Protein AF-A0A2J8QXA9-F1 (afdb_monomer)

Sequence (120 aa):
MAREDSVKCLRCLLYALNLLFWLMSISVLAVSAWMRDYLNNVLTLTAETRVEEAVILTYFPVVHPVMIAVCCFLIIVGMLGYCGTVKRNLLLLAWYFGSLLVIFCVELACGVWTYEQ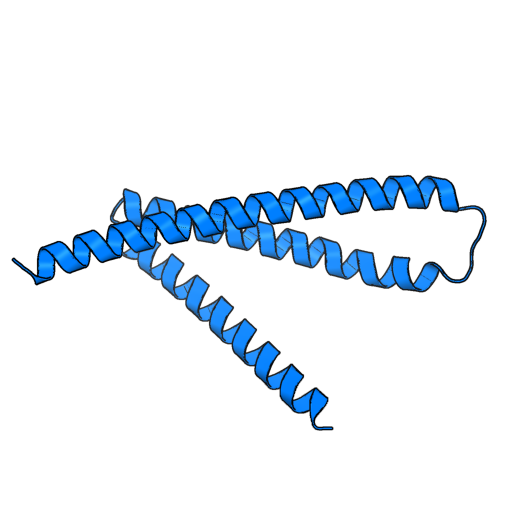ELM

Mean predicted aligned error: 8.92 Å

Solvent-accessible surface area (backbone atoms only — not comparable to full-atom values): 6502 Å² total; per-residue (Å²): 112,74,70,61,55,50,54,51,51,51,49,52,49,53,48,52,50,28,52,49,52,27,52,51,26,50,52,51,40,51,53,54,52,48,54,52,56,51,49,54,57,49,52,72,70,51,75,84,74,84,72,81,59,63,61,60,64,60,54,46,70,60,52,52,58,50,52,49,52,52,27,53,49,48,34,53,47,21,51,37,38,47,50,15,62,74,68,67,35,65,66,42,42,48,53,33,52,51,52,53,51,52,51,51,53,51,52,50,52,51,51,54,54,51,54,56,60,75,75,108

Radius of gyration: 20.23 Å; Cα contacts (8 Å, |Δi|>4): 49; chains: 1; bounding box: 45×41×61 Å

Nearest PDB structures (foldseek):
  7nsu-assembly1_D  TM=6.585E-01  e=3.244E+00  Escherichia coli
  2b5u-assembly2_C  TM=5.489E-01  e=8.133E+00  Escherichia coli
  1ujw-assembly1_B  TM=3.757E-01  e=6.365E+00  Escherichia coli
  5ew5-assembly4_D  TM=3.935E-01  e=7.650E+00  Escherichia coli

Foldseek 3Di:
DVVVVVVVVVLVVLLVVLVVQLVVLVVQLVVLVVVVVVVVVVCVVCVPDDDPCVVVVVVVVVVSVVSNVVSVVSNVLSVLSNCCSVVVPVVSVVVSVVVVVVVVVVVVVVVVVVVVVVVD

Secondary structure (DSSP, 8-state):
-HHHHHHHHHHHHHHHHHHHHHHHHHHHHHHHHHHHHHHHHHHHHHTTS-SSTHHHHHHHHHHHHHHHHHHHHHHHHHHHHHHHHHTT-HHHHHHHHHHHHHHHHHHHHHHHHHHHHH--

Structure (mmCIF, N/CA/C/O backbone):
data_AF-A0A2J8QXA9-F1
#
_entry.id   AF-A0A2J8QXA9-F1
#
loop_
_atom_site.group_PDB
_atom_site.id
_atom_site.type_symbol
_atom_site.label_atom_id
_atom_site.label_alt_id
_atom_site.label_comp_id
_atom_site.label_asym_id
_atom_site.label_entity_id
_atom_site.label_seq_id
_atom_site.pdbx_PDB_ins_code
_atom_site.Cartn_x
_atom_site.Cartn_y
_atom_site.Cartn_z
_atom_site.occupancy
_atom_site.B_iso_or_equiv
_atom_site.auth_seq_id
_atom_site.auth_comp_id
_atom_site.auth_asym_id
_atom_site.auth_atom_id
_atom_site.pdbx_PDB_model_num
ATOM 1 N N . MET A 1 1 ? -14.788 -0.157 32.623 1.00 60.62 1 MET A N 1
ATOM 2 C CA . MET A 1 1 ? -13.444 0.456 32.620 1.00 60.62 1 MET A CA 1
ATOM 3 C C . MET A 1 1 ? -12.460 -0.296 31.728 1.00 60.62 1 MET A C 1
ATOM 5 O O . MET A 1 1 ? -12.184 0.234 30.667 1.00 60.62 1 MET A O 1
ATOM 9 N N . ALA A 1 2 ? -12.042 -1.541 32.013 1.00 69.12 2 ALA A N 1
ATOM 10 C CA . ALA A 1 2 ? -11.015 -2.236 31.203 1.00 69.12 2 ALA A CA 1
ATOM 11 C C . ALA A 1 2 ? -11.275 -2.273 29.676 1.00 69.12 2 ALA A C 1
ATOM 13 O O . ALA A 1 2 ? -10.364 -2.070 28.880 1.00 69.12 2 ALA A O 1
ATOM 14 N N . ARG A 1 3 ? -12.533 -2.462 29.248 1.00 71.12 3 ARG A N 1
ATOM 15 C CA . ARG A 1 3 ? -12.901 -2.520 27.822 1.00 71.12 3 ARG A CA 1
ATOM 16 C C . ARG A 1 3 ? -12.697 -1.190 27.086 1.00 71.12 3 ARG A C 1
ATOM 18 O O . ARG A 1 3 ? -12.404 -1.212 25.896 1.00 71.12 3 ARG A O 1
ATOM 25 N N . GLU A 1 4 ? -12.852 -0.055 27.772 1.00 76.38 4 GLU A N 1
ATOM 26 C CA . GLU A 1 4 ? -12.674 1.287 27.195 1.00 76.38 4 GLU A CA 1
ATOM 27 C C . GLU A 1 4 ? -11.200 1.627 26.976 1.00 76.38 4 GLU A C 1
ATOM 29 O O . GLU A 1 4 ? -10.851 2.245 25.969 1.00 76.38 4 GLU A O 1
ATOM 34 N N . ASP A 1 5 ? -10.330 1.180 27.877 1.00 79.00 5 ASP A N 1
ATOM 35 C CA . ASP A 1 5 ? -8.889 1.386 27.751 1.00 79.00 5 ASP A CA 1
ATOM 36 C C . ASP A 1 5 ? -8.300 0.492 26.654 1.00 79.00 5 ASP A C 1
ATOM 38 O O . ASP A 1 5 ? -7.491 0.955 25.847 1.00 79.00 5 ASP A O 1
ATOM 42 N N . SER A 1 6 ? -8.803 -0.742 26.509 1.00 79.12 6 SER A N 1
ATOM 43 C CA . SER A 1 6 ? -8.426 -1.626 25.399 1.00 79.12 6 SER A CA 1
ATOM 44 C C . SER A 1 6 ? -8.799 -1.051 24.029 1.00 79.12 6 SER A C 1
ATOM 46 O O . SER A 1 6 ? -7.974 -1.083 23.118 1.00 79.12 6 SER A O 1
ATOM 48 N N . VAL A 1 7 ? -10.000 -0.479 23.853 1.00 81.31 7 VAL A N 1
ATOM 49 C CA . VAL A 1 7 ? -10.372 0.130 22.556 1.00 81.31 7 VAL A CA 1
ATOM 50 C C . VAL A 1 7 ? -9.607 1.418 22.265 1.00 81.31 7 VAL A C 1
ATOM 52 O O . VAL A 1 7 ? -9.350 1.707 21.097 1.00 81.31 7 VAL A O 1
ATOM 55 N N . LYS A 1 8 ? -9.215 2.194 23.284 1.00 80.69 8 LYS A N 1
ATOM 56 C CA . LYS A 1 8 ? -8.325 3.352 23.093 1.00 80.69 8 LYS A CA 1
ATOM 57 C C . LYS A 1 8 ? -6.931 2.904 22.658 1.00 80.69 8 LYS A C 1
ATOM 59 O O . LYS A 1 8 ? -6.407 3.451 21.691 1.00 80.69 8 LYS A O 1
ATOM 64 N N . CYS A 1 9 ? -6.378 1.886 23.318 1.00 84.12 9 CYS A N 1
ATOM 65 C CA . CYS A 1 9 ? -5.083 1.308 22.965 1.00 84.12 9 CYS A CA 1
ATOM 66 C C . CYS A 1 9 ? -5.095 0.751 21.534 1.00 84.12 9 CYS A C 1
ATOM 68 O O . CYS A 1 9 ? -4.253 1.124 20.722 1.00 84.12 9 CYS A O 1
ATOM 70 N N . LEU A 1 10 ? -6.116 -0.036 21.183 1.00 81.81 10 LEU A N 1
ATOM 71 C CA . LEU A 1 10 ? -6.276 -0.590 19.839 1.00 81.81 10 LEU A CA 1
ATOM 72 C C . LEU A 1 10 ? -6.365 0.504 18.766 1.00 81.81 10 LEU A C 1
ATOM 74 O O . LEU A 1 10 ? -5.761 0.375 17.706 1.00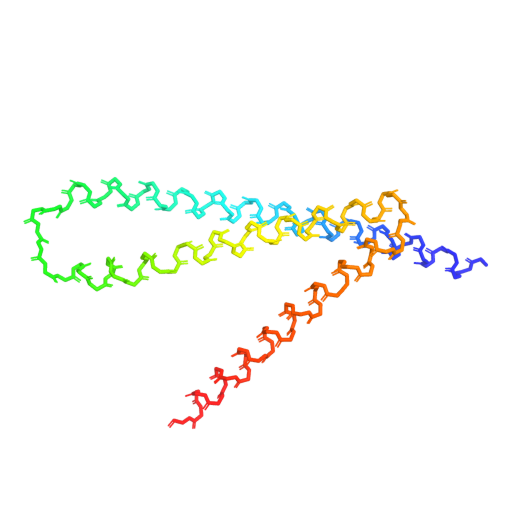 81.81 10 LEU A O 1
ATOM 78 N N . ARG A 1 11 ? -7.081 1.602 19.035 1.00 79.00 11 ARG A N 1
ATOM 79 C CA . ARG A 1 11 ? -7.157 2.748 18.112 1.00 79.00 11 ARG A CA 1
ATOM 80 C C . ARG A 1 11 ? -5.819 3.458 17.952 1.00 79.00 11 ARG A C 1
ATOM 82 O O . ARG A 1 11 ? -5.476 3.832 16.837 1.00 79.00 11 ARG A O 1
ATOM 89 N N . CYS A 1 12 ? -5.076 3.633 19.043 1.00 81.94 12 CYS A N 1
ATOM 90 C CA . CYS A 1 12 ? -3.736 4.212 19.002 1.00 81.94 12 CYS A CA 1
ATOM 91 C C . CYS A 1 12 ? -2.784 3.332 18.177 1.00 81.94 12 CYS A C 1
ATOM 93 O O . CYS A 1 12 ? -2.062 3.832 17.319 1.00 81.94 12 CYS A O 1
ATOM 95 N N . LEU A 1 13 ? -2.854 2.011 18.368 1.00 83.12 13 LEU A N 1
ATOM 96 C CA . LEU A 1 13 ? -2.069 1.045 17.605 1.00 83.12 13 LEU A CA 1
ATOM 97 C C . LEU A 1 13 ? -2.435 1.073 16.114 1.00 83.12 13 LEU A C 1
ATOM 99 O O . LEU A 1 13 ? -1.552 1.176 15.270 1.00 83.12 13 LEU A O 1
ATOM 103 N N . LEU A 1 14 ? -3.731 1.044 15.785 1.00 81.12 14 LEU A N 1
ATOM 104 C CA . LEU A 1 14 ? -4.230 1.151 14.408 1.00 81.12 14 LEU A CA 1
ATOM 105 C C . LEU A 1 14 ? -3.765 2.441 13.732 1.00 81.12 14 LEU A C 1
ATOM 107 O O . LEU A 1 14 ? -3.404 2.417 12.558 1.00 81.12 14 LEU A O 1
ATOM 111 N N . TYR A 1 15 ? -3.760 3.552 14.465 1.00 79.75 15 TYR A N 1
ATOM 112 C CA . TYR A 1 15 ? -3.254 4.831 13.982 1.00 79.75 15 TYR A CA 1
ATOM 113 C C . TYR A 1 15 ? -1.749 4.779 13.698 1.00 79.75 15 TYR A C 1
ATOM 115 O O . TYR A 1 15 ? -1.319 5.152 12.607 1.00 79.75 15 TYR A O 1
ATOM 123 N N . ALA A 1 16 ? -0.957 4.283 14.651 1.00 83.69 16 ALA A N 1
ATOM 124 C CA . ALA A 1 16 ? 0.493 4.184 14.517 1.00 83.69 16 ALA A CA 1
ATOM 125 C C . ALA A 1 16 ? 0.900 3.250 13.367 1.00 83.69 16 ALA A C 1
ATOM 127 O O . ALA A 1 16 ? 1.742 3.614 12.551 1.00 83.69 16 ALA A O 1
ATOM 128 N N . LEU A 1 17 ? 0.261 2.082 13.256 1.00 83.38 17 LEU A N 1
ATOM 129 C CA . LEU A 1 17 ? 0.509 1.133 12.171 1.00 83.38 17 LEU A CA 1
ATOM 130 C C . LEU A 1 17 ? 0.147 1.732 10.808 1.00 83.38 17 LEU A C 1
ATOM 132 O O . LEU A 1 17 ? 0.949 1.642 9.886 1.00 83.38 17 LEU A O 1
ATOM 136 N N . ASN A 1 18 ? -1.004 2.403 10.684 1.00 83.56 18 ASN A N 1
ATOM 137 C CA . ASN A 1 18 ? -1.382 3.088 9.442 1.00 83.56 18 ASN A CA 1
ATOM 138 C C . ASN A 1 18 ? -0.371 4.161 9.030 1.00 83.56 18 ASN A C 1
ATOM 140 O O . ASN A 1 18 ? -0.017 4.257 7.857 1.00 83.56 18 ASN A O 1
ATOM 144 N N . LEU A 1 19 ? 0.108 4.954 9.991 1.00 83.81 19 LEU A N 1
ATOM 145 C CA . LEU A 1 19 ? 1.106 5.987 9.731 1.00 83.81 19 LEU A CA 1
ATOM 146 C C . LEU A 1 19 ? 2.435 5.378 9.267 1.00 83.81 19 LEU A C 1
ATOM 148 O O . LEU A 1 19 ? 3.044 5.881 8.325 1.00 83.81 19 LEU A O 1
ATOM 152 N N . LEU A 1 20 ? 2.862 4.277 9.891 1.00 86.94 20 LEU A N 1
ATOM 153 C CA . LEU A 1 20 ? 4.055 3.540 9.478 1.00 86.94 20 LEU A CA 1
ATOM 154 C C . LEU A 1 20 ? 3.897 2.966 8.067 1.00 86.94 20 LEU A C 1
ATOM 156 O O . LEU A 1 20 ? 4.772 3.186 7.235 1.00 86.94 20 LEU A O 1
ATOM 160 N N . PHE A 1 21 ? 2.779 2.303 7.762 1.00 83.12 21 PHE A N 1
ATOM 161 C CA . PHE A 1 21 ? 2.506 1.781 6.416 1.00 83.12 21 PHE A CA 1
ATOM 162 C C . PHE A 1 21 ? 2.509 2.882 5.356 1.00 83.12 21 PHE A C 1
ATOM 164 O O . PHE A 1 21 ? 3.062 2.701 4.270 1.00 83.12 21 PHE A O 1
ATOM 171 N N . TRP A 1 22 ? 1.938 4.040 5.678 1.00 86.62 22 TRP A N 1
ATOM 172 C CA . TRP A 1 22 ? 1.933 5.192 4.788 1.00 86.62 22 TRP A CA 1
ATOM 173 C C . TRP A 1 22 ? 3.351 5.722 4.521 1.00 86.62 22 TRP A C 1
ATOM 175 O O . TRP A 1 22 ? 3.731 5.886 3.360 1.00 86.62 22 TRP A O 1
ATOM 185 N N . LEU A 1 23 ? 4.165 5.911 5.569 1.00 89.25 23 LEU A N 1
ATOM 186 C CA . LEU A 1 23 ? 5.563 6.344 5.434 1.00 89.25 23 LEU A CA 1
ATOM 187 C C . LEU A 1 23 ? 6.405 5.343 4.634 1.00 89.25 23 LEU A C 1
ATOM 189 O O . LEU A 1 23 ? 7.173 5.749 3.763 1.00 89.25 23 LEU A O 1
ATOM 193 N N . MET A 1 24 ? 6.231 4.045 4.894 1.00 88.25 24 MET A N 1
ATOM 194 C CA . MET A 1 24 ? 6.916 2.982 4.156 1.00 88.25 24 MET A CA 1
ATOM 195 C C . MET A 1 24 ? 6.504 2.962 2.680 1.00 88.25 24 MET A C 1
ATOM 197 O O . MET A 1 24 ? 7.344 2.793 1.804 1.00 88.25 24 MET A O 1
ATOM 201 N N . SER A 1 25 ? 5.229 3.196 2.370 1.00 87.94 25 SER A N 1
ATOM 202 C CA . SER A 1 25 ? 4.771 3.235 0.975 1.00 87.94 25 SER A CA 1
ATOM 203 C C . SER A 1 25 ? 5.367 4.426 0.213 1.00 87.94 25 SER A C 1
ATOM 205 O O . SER A 1 25 ? 5.737 4.293 -0.953 1.00 87.94 25 SER A O 1
ATOM 207 N N . ILE A 1 26 ? 5.524 5.579 0.874 1.00 90.25 26 ILE A N 1
ATOM 208 C CA . ILE A 1 26 ? 6.187 6.755 0.289 1.00 90.25 26 ILE A CA 1
ATOM 209 C C . ILE A 1 26 ? 7.675 6.499 0.063 1.00 90.25 26 ILE A C 1
ATOM 211 O O . ILE A 1 26 ? 8.192 6.852 -0.997 1.00 90.25 26 ILE A O 1
ATOM 215 N N . SER A 1 27 ? 8.370 5.886 1.026 1.00 91.38 27 SER A N 1
ATOM 216 C CA . SER A 1 27 ? 9.796 5.593 0.870 1.00 91.38 27 SER A CA 1
ATOM 217 C C . SER A 1 27 ? 10.039 4.596 -0.265 1.00 91.38 27 SER A C 1
ATOM 219 O O . SER A 1 27 ? 10.911 4.834 -1.100 1.00 91.38 27 SER A O 1
ATOM 221 N N . VAL A 1 28 ? 9.220 3.545 -0.376 1.00 88.81 28 VAL A N 1
ATOM 222 C CA . VAL A 1 28 ? 9.297 2.582 -1.485 1.00 88.81 28 VAL A CA 1
ATOM 223 C C . VAL A 1 28 ? 8.981 3.249 -2.824 1.00 88.81 28 VAL A C 1
ATOM 225 O O . VAL A 1 28 ? 9.686 2.999 -3.803 1.00 88.81 28 VAL A O 1
ATOM 228 N N . LEU A 1 29 ? 7.984 4.139 -2.886 1.00 88.81 29 LEU A N 1
ATOM 229 C CA . LEU A 1 29 ? 7.683 4.895 -4.105 1.00 88.81 29 LEU A CA 1
ATOM 230 C C . LEU A 1 29 ? 8.857 5.798 -4.515 1.00 88.81 29 LEU A C 1
ATOM 232 O O . LEU A 1 29 ? 9.194 5.855 -5.696 1.00 88.81 29 LEU A O 1
ATOM 236 N N . ALA A 1 30 ? 9.509 6.459 -3.555 1.00 89.88 30 ALA A N 1
ATOM 237 C CA . ALA A 1 30 ? 10.677 7.301 -3.808 1.00 89.88 30 ALA A CA 1
ATOM 238 C C . ALA A 1 30 ? 11.873 6.484 -4.325 1.00 89.88 30 ALA A C 1
ATOM 240 O O . ALA A 1 30 ? 12.490 6.866 -5.318 1.00 89.88 30 ALA A O 1
ATOM 241 N N . VAL A 1 31 ? 12.160 5.331 -3.709 1.00 88.94 31 VAL A N 1
ATOM 242 C CA . VAL A 1 31 ? 13.213 4.412 -4.177 1.00 88.94 31 VAL A CA 1
ATOM 243 C C . VAL A 1 31 ? 12.884 3.878 -5.572 1.00 88.94 31 VAL A C 1
ATOM 245 O O . VAL A 1 31 ? 13.759 3.841 -6.435 1.00 88.94 31 VAL A O 1
ATOM 248 N N . SER A 1 32 ? 11.619 3.535 -5.826 1.00 85.00 32 SER A N 1
ATOM 249 C CA . SER A 1 32 ? 11.152 3.079 -7.139 1.00 85.00 32 SER A CA 1
ATOM 250 C C . SER A 1 32 ? 11.287 4.174 -8.200 1.00 85.00 32 SER A C 1
ATOM 252 O O . SER A 1 32 ? 11.716 3.901 -9.314 1.00 85.00 32 SER A O 1
ATOM 254 N N . ALA A 1 33 ? 10.968 5.428 -7.882 1.00 85.75 33 ALA A N 1
ATOM 255 C CA . ALA A 1 33 ? 11.183 6.541 -8.804 1.00 85.75 33 ALA A CA 1
ATOM 256 C C . ALA A 1 33 ? 12.681 6.758 -9.081 1.00 85.75 33 ALA A C 1
ATOM 258 O O . ALA A 1 33 ? 13.078 6.884 -10.237 1.00 85.75 33 ALA A O 1
ATOM 259 N N . TRP A 1 34 ? 13.519 6.700 -8.043 1.00 85.31 34 TRP A N 1
ATOM 260 C CA . TRP A 1 34 ? 14.962 6.894 -8.178 1.00 85.31 34 TRP A CA 1
ATOM 261 C C . TRP A 1 34 ? 15.641 5.804 -9.019 1.00 85.31 34 TRP A C 1
ATOM 263 O O . TRP A 1 34 ? 16.454 6.115 -9.889 1.00 85.31 34 TRP A O 1
ATOM 273 N N . MET A 1 35 ? 15.253 4.537 -8.833 1.00 79.81 35 MET A N 1
ATOM 274 C CA . MET A 1 35 ? 15.692 3.410 -9.673 1.00 79.81 35 MET A CA 1
ATOM 275 C C . MET A 1 35 ? 15.393 3.653 -11.158 1.00 79.81 35 MET A C 1
ATOM 277 O O . MET A 1 35 ? 16.228 3.362 -12.013 1.00 79.81 35 MET A O 1
ATOM 281 N N . ARG A 1 36 ? 14.225 4.232 -11.473 1.00 76.50 36 ARG A N 1
ATOM 282 C CA . ARG A 1 36 ? 13.824 4.532 -12.854 1.00 76.50 36 ARG A CA 1
ATOM 283 C C . ARG A 1 36 ? 14.730 5.583 -13.491 1.00 76.50 36 ARG A C 1
ATOM 285 O O . ARG A 1 36 ? 15.148 5.405 -14.633 1.00 76.50 36 ARG A O 1
ATOM 292 N N . ASP A 1 37 ? 15.027 6.659 -12.770 1.00 79.69 37 ASP A N 1
ATOM 293 C CA . ASP A 1 37 ? 15.924 7.712 -13.260 1.00 79.69 37 ASP A CA 1
ATOM 294 C C . ASP A 1 37 ? 17.358 7.200 -13.427 1.00 79.69 37 ASP A C 1
ATOM 296 O O . ASP A 1 37 ? 18.018 7.513 -14.419 1.00 79.69 37 ASP A O 1
ATOM 300 N N . TYR A 1 38 ? 17.820 6.349 -12.506 1.00 78.62 38 TYR A N 1
ATOM 301 C CA . TYR A 1 38 ? 19.121 5.695 -12.620 1.00 78.62 38 TYR A CA 1
ATOM 302 C C . TYR A 1 38 ? 19.202 4.797 -13.863 1.00 78.62 38 TYR A C 1
ATOM 304 O O . TYR A 1 38 ? 20.123 4.958 -14.665 1.00 78.62 38 TYR A O 1
ATOM 312 N N . LEU A 1 39 ? 18.217 3.914 -14.080 1.00 73.06 39 LEU A N 1
ATOM 313 C CA . LEU A 1 39 ? 18.177 3.050 -15.266 1.00 73.06 39 LEU A CA 1
ATOM 314 C C . LEU A 1 39 ? 18.116 3.858 -16.568 1.00 73.06 39 LEU A C 1
ATOM 316 O O . LEU A 1 39 ? 18.824 3.528 -17.512 1.00 73.06 39 LEU A O 1
ATOM 320 N N . ASN A 1 40 ? 17.308 4.921 -16.627 1.00 71.62 40 ASN A N 1
ATOM 321 C CA . ASN A 1 40 ? 17.223 5.776 -17.817 1.00 71.62 40 ASN A CA 1
ATOM 322 C C . ASN A 1 40 ? 18.568 6.454 -18.139 1.00 71.62 40 ASN A C 1
ATOM 324 O O . ASN A 1 40 ? 18.954 6.541 -19.307 1.00 71.62 40 ASN A O 1
ATOM 328 N N . ASN A 1 41 ? 19.309 6.898 -17.120 1.00 73.00 41 ASN A N 1
ATOM 329 C CA . ASN A 1 41 ? 20.634 7.495 -17.311 1.00 73.00 41 ASN A CA 1
ATOM 330 C C . ASN A 1 41 ? 21.686 6.467 -17.748 1.00 73.00 41 ASN A C 1
ATOM 332 O O . ASN A 1 41 ? 22.524 6.776 -18.587 1.00 73.00 41 ASN A O 1
ATOM 336 N N . VAL A 1 42 ? 21.644 5.240 -17.225 1.00 69.56 42 VAL A N 1
ATOM 337 C CA . VAL A 1 42 ? 22.566 4.174 -17.654 1.00 69.56 42 VAL A CA 1
ATOM 338 C C . VAL A 1 42 ? 22.237 3.714 -19.076 1.00 69.56 42 VAL A C 1
ATOM 340 O O . VAL A 1 42 ? 23.131 3.607 -19.908 1.00 69.56 42 VAL A O 1
ATOM 343 N N . LEU A 1 43 ? 20.955 3.542 -19.405 1.00 67.88 43 LEU A N 1
ATOM 344 C CA . LEU A 1 43 ? 20.505 3.112 -20.731 1.00 67.88 43 LEU A CA 1
ATOM 345 C C . LEU A 1 43 ? 20.903 4.090 -21.845 1.00 67.88 43 LEU A C 1
ATOM 347 O O . LEU A 1 43 ? 21.243 3.670 -22.950 1.00 67.88 43 LEU A O 1
ATOM 351 N N . THR A 1 44 ? 20.874 5.395 -21.566 1.00 66.25 44 THR A N 1
ATOM 352 C CA . THR A 1 44 ? 21.313 6.417 -22.533 1.00 66.25 44 THR A CA 1
ATOM 353 C C . THR A 1 44 ? 22.825 6.390 -22.780 1.00 66.25 44 THR A C 1
ATOM 355 O O . THR A 1 44 ? 23.260 6.785 -23.859 1.00 66.25 44 THR A O 1
ATOM 358 N N . LEU A 1 45 ? 23.615 5.875 -21.832 1.00 64.75 45 LEU A N 1
ATOM 359 C CA . LEU A 1 45 ? 25.068 5.698 -21.937 1.00 64.75 45 LEU A CA 1
ATOM 360 C C . LEU A 1 45 ? 25.478 4.366 -22.602 1.00 64.75 45 LEU A C 1
ATOM 362 O O . LEU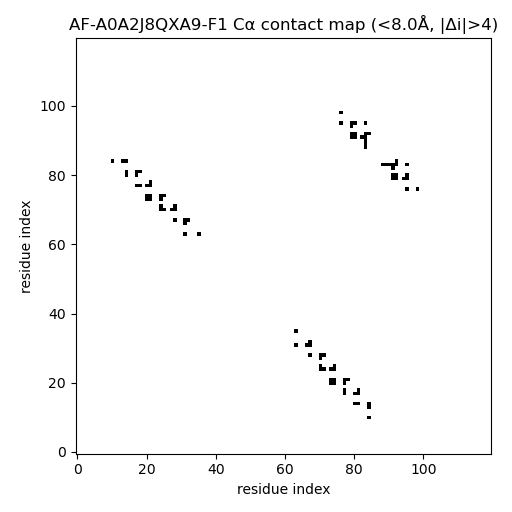 A 1 45 ? 26.501 4.333 -23.282 1.00 64.75 45 LEU A O 1
ATOM 366 N N . THR A 1 46 ? 24.695 3.288 -22.456 1.00 62.41 46 THR A N 1
ATOM 367 C CA . THR A 1 46 ? 25.048 1.921 -22.923 1.00 62.41 46 THR A CA 1
ATOM 368 C C . THR A 1 46 ? 24.527 1.571 -24.330 1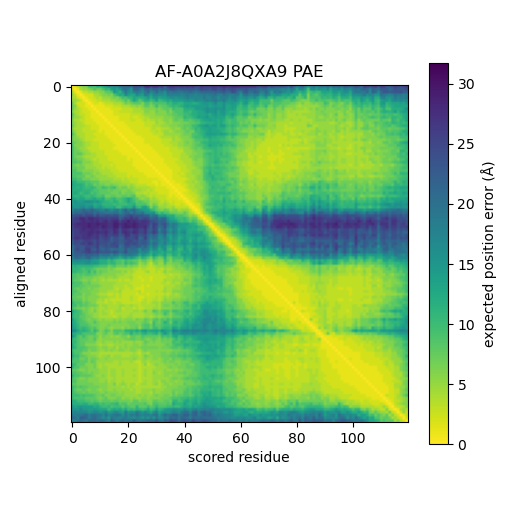.00 62.41 46 THR A C 1
ATOM 370 O O . THR A 1 46 ? 24.770 0.475 -24.836 1.00 62.41 46 THR A O 1
ATOM 373 N N . ALA A 1 47 ? 23.847 2.493 -25.023 1.00 56.97 47 ALA A N 1
ATOM 374 C CA . ALA A 1 47 ? 23.228 2.255 -26.337 1.00 56.97 47 ALA A CA 1
ATOM 375 C C . ALA A 1 47 ? 24.190 1.793 -27.467 1.00 56.97 47 ALA A C 1
ATOM 377 O O . ALA A 1 47 ? 23.717 1.400 -28.536 1.00 56.97 47 ALA A O 1
ATOM 378 N N . GLU A 1 48 ? 25.510 1.781 -27.246 1.00 55.72 48 GLU A N 1
ATOM 379 C CA . GLU A 1 48 ? 26.511 1.309 -28.215 1.00 55.72 48 GLU A CA 1
ATOM 380 C C . GLU A 1 48 ? 26.870 -0.191 -28.132 1.00 55.72 48 GLU A C 1
ATOM 382 O O . GLU A 1 48 ? 27.341 -0.741 -29.127 1.00 55.72 48 GLU A O 1
ATOM 387 N N . THR A 1 49 ? 26.621 -0.913 -27.032 1.00 54.12 49 THR A N 1
ATOM 388 C CA . THR A 1 49 ? 27.080 -2.319 -26.887 1.00 54.12 49 THR A CA 1
ATOM 389 C C . THR A 1 49 ? 25.922 -3.278 -26.623 1.00 54.12 49 THR A C 1
ATOM 391 O O . THR A 1 49 ? 25.698 -3.757 -25.516 1.00 54.12 49 THR A O 1
ATOM 394 N N . ARG A 1 50 ? 25.144 -3.537 -27.677 1.00 65.19 50 ARG A N 1
ATOM 395 C CA . ARG A 1 50 ? 23.945 -4.388 -27.668 1.00 65.19 50 ARG A CA 1
ATOM 396 C C . ARG A 1 50 ? 24.324 -5.869 -27.741 1.00 65.19 50 ARG A C 1
ATOM 398 O O . ARG A 1 50 ? 25.082 -6.231 -28.630 1.00 65.19 50 ARG A O 1
ATOM 405 N N . VAL A 1 51 ? 23.724 -6.705 -26.883 1.00 52.94 51 VAL A N 1
ATOM 406 C CA . VAL A 1 51 ? 22.952 -7.923 -27.251 1.00 52.94 51 VAL A CA 1
ATOM 407 C C . VAL A 1 51 ? 22.412 -8.647 -25.997 1.00 52.94 51 VAL A C 1
ATOM 409 O O . VAL A 1 51 ? 21.292 -9.143 -26.057 1.00 52.94 51 VAL A O 1
ATOM 412 N N . GLU A 1 52 ? 23.087 -8.627 -24.840 1.00 51.53 52 GLU A N 1
ATOM 413 C CA . GLU A 1 52 ? 22.576 -9.305 -23.619 1.00 51.53 52 GLU A CA 1
ATOM 414 C C . GLU A 1 52 ? 21.520 -8.497 -22.830 1.00 51.53 52 GLU A C 1
ATOM 416 O O . GLU A 1 52 ? 20.698 -9.059 -22.109 1.00 51.53 52 GLU A O 1
ATOM 421 N N . GLU A 1 53 ? 21.462 -7.177 -23.015 1.00 51.72 53 GLU A N 1
ATOM 422 C CA . GLU A 1 53 ? 20.627 -6.268 -22.210 1.00 51.72 53 GLU A CA 1
ATOM 423 C C . GLU A 1 53 ? 19.151 -6.179 -22.652 1.00 51.72 53 GLU A C 1
ATOM 425 O O . GLU A 1 53 ? 18.315 -5.613 -21.948 1.00 51.72 53 GLU A O 1
ATOM 430 N N . ALA A 1 54 ? 18.787 -6.753 -23.805 1.00 51.44 54 ALA A N 1
ATOM 431 C CA . ALA A 1 54 ? 17.428 -6.651 -24.349 1.00 51.44 54 ALA A CA 1
ATOM 432 C C . ALA A 1 54 ? 16.373 -7.368 -23.485 1.00 51.44 54 ALA A C 1
ATOM 434 O O . ALA A 1 54 ? 15.214 -6.952 -23.478 1.00 51.44 54 ALA A O 1
ATOM 435 N N . VAL A 1 55 ? 16.770 -8.400 -22.730 1.00 49.97 55 VAL A N 1
ATOM 436 C CA . VAL A 1 55 ? 15.885 -9.165 -21.830 1.00 49.97 55 VAL A CA 1
ATOM 437 C C . VAL A 1 55 ? 15.618 -8.398 -20.529 1.00 49.97 55 VAL A C 1
ATOM 439 O O . VAL A 1 55 ? 14.476 -8.321 -20.076 1.00 49.97 55 VAL A O 1
ATOM 442 N N . ILE A 1 56 ? 16.641 -7.744 -19.967 1.00 54.12 56 ILE A N 1
ATOM 443 C CA . ILE A 1 56 ? 16.499 -6.880 -18.781 1.00 54.12 56 ILE A CA 1
ATOM 444 C C . ILE A 1 56 ? 15.616 -5.673 -19.130 1.00 54.12 56 ILE A C 1
ATOM 446 O O . ILE A 1 56 ? 14.713 -5.315 -18.370 1.00 54.12 56 ILE A O 1
ATOM 450 N N . LEU A 1 57 ? 15.797 -5.122 -20.333 1.00 54.00 57 LEU A N 1
ATOM 451 C CA . LEU A 1 57 ? 15.021 -3.997 -20.847 1.00 54.00 57 LEU A CA 1
ATOM 452 C C . LEU A 1 57 ? 13.553 -4.325 -21.155 1.00 54.00 57 LEU A C 1
ATOM 454 O O . LEU A 1 57 ? 12.746 -3.405 -21.213 1.00 54.00 57 LEU A O 1
ATOM 458 N N . THR A 1 58 ? 13.185 -5.594 -21.368 1.00 54.66 58 THR A N 1
ATOM 459 C CA . THR A 1 58 ? 11.779 -5.996 -21.590 1.00 54.66 58 THR A CA 1
ATOM 460 C C . THR A 1 58 ? 11.072 -6.442 -20.314 1.00 54.66 58 THR A C 1
ATOM 462 O O . THR A 1 58 ? 9.866 -6.229 -20.197 1.00 54.66 58 THR A O 1
ATOM 465 N N . TYR A 1 59 ? 11.795 -6.981 -19.328 1.00 52.41 59 TYR A N 1
ATOM 466 C CA . TYR A 1 59 ? 11.207 -7.396 -18.049 1.00 52.41 59 TYR A CA 1
ATOM 467 C C . TYR A 1 59 ? 10.932 -6.200 -17.113 1.00 52.41 59 TYR A C 1
ATOM 469 O O . TYR A 1 59 ? 9.850 -6.080 -16.538 1.00 52.41 59 TYR A O 1
ATOM 477 N N . PHE A 1 60 ? 11.863 -5.244 -17.021 1.00 60.16 60 PHE A N 1
ATOM 478 C CA . PHE A 1 60 ? 11.715 -4.043 -16.187 1.00 60.16 60 PHE A CA 1
ATOM 479 C C . PHE A 1 60 ? 10.548 -3.087 -16.533 1.00 60.16 60 PHE A C 1
ATOM 481 O O . PHE A 1 60 ? 9.930 -2.580 -15.593 1.00 60.16 60 PHE A O 1
ATOM 488 N N . PRO A 1 61 ? 10.178 -2.816 -17.804 1.00 61.91 61 PRO A N 1
ATOM 489 C CA . PRO A 1 61 ? 9.124 -1.856 -18.132 1.00 61.91 61 PRO A CA 1
ATOM 490 C C . PRO A 1 61 ? 7.722 -2.316 -17.736 1.00 61.91 61 PRO A C 1
ATOM 492 O O . PRO A 1 61 ? 6.838 -1.471 -17.666 1.00 61.91 61 PRO A O 1
ATOM 495 N N . VAL A 1 62 ? 7.497 -3.606 -17.462 1.00 64.06 62 VAL A N 1
ATOM 496 C CA . VAL A 1 62 ? 6.210 -4.095 -16.935 1.00 64.06 62 VAL A CA 1
ATOM 497 C C . VAL A 1 62 ? 6.200 -4.076 -15.408 1.00 64.06 62 VAL A C 1
ATOM 499 O O . VAL A 1 62 ? 5.211 -3.670 -14.801 1.00 64.06 62 VAL A O 1
ATOM 502 N N . VAL A 1 63 ? 7.310 -4.449 -14.770 1.00 70.19 63 VAL A N 1
ATOM 503 C CA . VAL A 1 63 ? 7.391 -4.541 -13.304 1.00 70.19 63 VAL A CA 1
ATOM 504 C C . VAL A 1 63 ? 7.385 -3.152 -12.656 1.00 70.19 63 VAL A C 1
ATOM 506 O O . VAL A 1 63 ? 6.711 -2.946 -11.648 1.00 70.19 63 VAL A O 1
ATOM 509 N N . HIS A 1 64 ? 8.055 -2.160 -13.252 1.00 72.00 64 HIS A N 1
ATOM 510 C CA . HIS A 1 64 ? 8.124 -0.804 -12.689 1.00 72.00 64 HIS A CA 1
ATOM 511 C C . HIS A 1 64 ? 6.765 -0.092 -12.577 1.00 72.00 64 HIS A C 1
ATOM 513 O O . HIS A 1 64 ? 6.456 0.423 -11.501 1.00 72.00 64 HIS A O 1
ATOM 519 N N . PRO A 1 65 ? 5.934 -0.028 -13.638 1.00 81.12 65 PRO A N 1
ATOM 520 C CA . PRO A 1 65 ? 4.624 0.611 -13.564 1.00 81.12 65 PRO A CA 1
ATOM 521 C C . PRO A 1 65 ? 3.696 -0.085 -12.575 1.00 81.12 65 PRO A C 1
ATOM 523 O O . PRO A 1 65 ? 2.954 0.594 -11.870 1.00 81.12 65 PRO A O 1
ATOM 526 N N . VAL A 1 66 ? 3.765 -1.418 -12.490 1.00 84.31 66 VAL A N 1
ATOM 527 C CA . VAL A 1 66 ? 2.973 -2.197 -11.531 1.00 84.31 66 VAL A CA 1
ATOM 528 C C . VAL A 1 66 ? 3.406 -1.871 -10.104 1.00 84.31 66 VAL A C 1
ATOM 530 O O . VAL A 1 66 ? 2.554 -1.546 -9.281 1.00 84.31 66 VAL A O 1
ATOM 533 N N . MET A 1 67 ? 4.711 -1.847 -9.821 1.00 82.12 67 MET A N 1
ATOM 534 C CA . MET A 1 67 ? 5.234 -1.459 -8.506 1.00 82.12 67 MET A CA 1
ATOM 535 C C . MET A 1 67 ? 4.813 -0.038 -8.112 1.00 82.12 67 MET A C 1
ATOM 537 O O . MET A 1 67 ? 4.336 0.174 -6.998 1.00 82.12 67 MET A O 1
ATOM 541 N N . ILE A 1 68 ? 4.914 0.929 -9.030 1.00 86.19 68 ILE A N 1
ATOM 542 C CA . ILE A 1 68 ? 4.474 2.314 -8.794 1.00 86.19 68 ILE A CA 1
ATOM 543 C C . ILE A 1 68 ? 2.963 2.367 -8.530 1.00 86.19 68 ILE A C 1
ATOM 545 O O . ILE A 1 68 ? 2.533 3.020 -7.580 1.00 86.19 68 ILE A O 1
ATOM 549 N N . ALA A 1 69 ? 2.155 1.667 -9.331 1.00 88.19 69 ALA A N 1
ATOM 550 C CA . ALA A 1 69 ? 0.704 1.632 -9.171 1.00 88.19 69 ALA A CA 1
ATOM 551 C C . ALA A 1 69 ? 0.291 1.027 -7.820 1.00 88.19 69 ALA A C 1
ATOM 553 O O . ALA A 1 69 ? -0.542 1.609 -7.122 1.00 88.19 69 ALA A O 1
ATOM 554 N N . VAL A 1 70 ? 0.914 -0.086 -7.421 1.00 88.75 70 VAL A N 1
ATOM 555 C CA . VAL A 1 70 ? 0.688 -0.726 -6.117 1.00 88.75 70 VAL A CA 1
ATOM 556 C C . VAL A 1 70 ? 1.088 0.216 -4.982 1.00 88.75 70 VAL A C 1
ATOM 558 O O . VAL A 1 70 ? 0.297 0.425 -4.065 1.00 88.75 70 VAL A O 1
ATOM 561 N N . CYS A 1 71 ? 2.253 0.866 -5.059 1.00 88.38 71 CYS A N 1
ATOM 562 C CA . CYS A 1 71 ? 2.687 1.818 -4.031 1.00 88.38 71 CYS A CA 1
ATOM 563 C C . CYS A 1 71 ? 1.725 3.009 -3.906 1.00 88.38 71 CYS A C 1
ATOM 565 O O . CYS A 1 71 ? 1.332 3.372 -2.799 1.00 88.38 71 CYS A O 1
ATOM 567 N N . CYS A 1 72 ? 1.287 3.591 -5.025 1.00 89.69 72 CYS A N 1
ATOM 568 C CA . CYS A 1 72 ? 0.293 4.667 -5.027 1.00 89.69 72 CYS A CA 1
ATOM 569 C C . CYS A 1 72 ? -1.036 4.221 -4.400 1.00 89.69 72 CYS A C 1
ATOM 571 O O . CYS A 1 72 ? -1.620 4.956 -3.602 1.00 89.69 72 CYS A O 1
ATOM 573 N N . PHE A 1 73 ? -1.500 3.011 -4.719 1.00 88.94 73 PHE A N 1
ATOM 574 C CA . PHE A 1 73 ? -2.700 2.440 -4.113 1.00 88.94 73 PHE A CA 1
ATOM 575 C C . PHE A 1 73 ? -2.548 2.274 -2.594 1.00 88.94 73 PHE A C 1
ATOM 577 O O . PHE A 1 73 ? -3.427 2.703 -1.844 1.00 88.94 73 PHE A O 1
ATOM 584 N N . LEU A 1 74 ? -1.412 1.749 -2.123 1.00 87.56 74 LEU A N 1
ATOM 585 C CA . LEU A 1 74 ? -1.123 1.592 -0.693 1.00 87.56 74 LEU A CA 1
ATOM 586 C C . LEU A 1 74 ? -1.057 2.939 0.046 1.00 87.56 74 LEU A C 1
ATOM 588 O O . LEU A 1 74 ? -1.567 3.048 1.161 1.00 87.56 74 LEU A O 1
ATOM 592 N N . ILE A 1 75 ? -0.525 3.992 -0.585 1.00 89.19 75 ILE A N 1
ATOM 593 C CA . ILE A 1 75 ? -0.547 5.358 -0.032 1.00 89.19 75 ILE A CA 1
ATOM 594 C C . ILE A 1 75 ? -1.992 5.845 0.151 1.00 89.19 75 ILE A C 1
ATOM 596 O O . ILE A 1 75 ? -2.323 6.398 1.203 1.00 89.19 75 ILE A O 1
ATOM 600 N N . ILE A 1 76 ? -2.868 5.625 -0.838 1.00 87.75 76 ILE A N 1
ATOM 601 C CA . ILE A 1 76 ? -4.288 6.012 -0.758 1.00 87.75 76 ILE A CA 1
ATOM 602 C C . ILE A 1 76 ? -4.993 5.236 0.361 1.00 87.75 76 ILE A C 1
ATOM 604 O O . ILE A 1 76 ? -5.693 5.839 1.178 1.00 87.75 76 ILE A O 1
ATOM 608 N N . VAL A 1 77 ? -4.776 3.921 0.442 1.00 87.56 77 VAL A N 1
ATOM 609 C CA . VAL A 1 77 ? -5.327 3.068 1.507 1.00 87.56 77 VAL A CA 1
ATOM 610 C C . VAL A 1 77 ? -4.845 3.534 2.887 1.00 87.56 77 VAL A C 1
ATOM 612 O O . VAL A 1 77 ? -5.663 3.691 3.796 1.00 87.56 77 VAL A O 1
ATOM 615 N N . GLY A 1 78 ? -3.558 3.862 3.034 1.00 85.62 78 GLY A N 1
ATOM 616 C CA . GLY A 1 78 ? -3.001 4.420 4.271 1.00 85.62 78 GLY A CA 1
ATOM 617 C C . GLY A 1 78 ? -3.628 5.766 4.657 1.00 85.62 78 GLY A C 1
ATOM 618 O O . GLY A 1 78 ? -3.988 5.979 5.817 1.00 85.62 78 GLY A O 1
ATOM 619 N N . MET A 1 79 ? -3.861 6.657 3.684 1.00 84.31 79 MET A N 1
ATOM 620 C CA . MET A 1 79 ? -4.559 7.931 3.913 1.00 84.31 79 MET A CA 1
ATOM 621 C C . MET A 1 79 ? -6.019 7.737 4.337 1.00 84.31 79 MET A C 1
ATOM 623 O O . MET A 1 79 ? -6.513 8.477 5.195 1.00 84.31 79 MET A O 1
ATOM 627 N N . LEU A 1 80 ? -6.711 6.742 3.774 1.00 84.19 80 LEU A N 1
ATOM 628 C CA . LEU A 1 80 ? -8.065 6.368 4.189 1.00 84.19 80 LEU A CA 1
ATOM 629 C C . LEU A 1 80 ? -8.083 5.829 5.626 1.00 84.19 80 LEU A C 1
ATOM 631 O O . LEU A 1 80 ? -8.959 6.222 6.399 1.00 84.19 80 LEU A O 1
ATOM 635 N N . GLY A 1 81 ? -7.100 5.013 6.016 1.00 81.81 81 GLY A N 1
ATOM 636 C CA . GLY A 1 81 ? -6.938 4.529 7.391 1.00 81.81 81 GLY A CA 1
ATOM 637 C C . GLY A 1 81 ? -6.667 5.658 8.393 1.00 81.81 81 GLY A C 1
ATOM 638 O O . GLY A 1 81 ? -7.315 5.738 9.448 1.00 81.81 81 GLY A O 1
ATOM 639 N N . TYR A 1 82 ? -5.789 6.599 8.030 1.00 81.00 82 TYR A N 1
ATOM 640 C CA . TYR A 1 82 ? -5.521 7.811 8.809 1.00 81.00 82 TYR A CA 1
ATOM 641 C C . TYR A 1 82 ? -6.791 8.659 8.985 1.00 81.00 82 TYR A C 1
ATOM 643 O O . TYR A 1 82 ? -7.213 8.947 10.110 1.00 81.00 82 TYR A O 1
ATOM 651 N N . CYS A 1 83 ? -7.462 8.998 7.878 1.00 82.50 83 CYS A N 1
ATOM 652 C CA . CYS A 1 83 ? -8.679 9.810 7.895 1.00 82.50 83 CYS A CA 1
ATOM 653 C C . CYS A 1 83 ? -9.839 9.114 8.619 1.00 82.50 83 CYS A C 1
ATOM 655 O O . CYS A 1 83 ? -10.602 9.780 9.321 1.00 82.50 83 CYS A O 1
ATOM 657 N N . GLY A 1 84 ? -9.978 7.794 8.475 1.00 80.50 84 GLY A N 1
ATOM 658 C CA . GLY A 1 84 ? -11.002 6.996 9.149 1.00 80.50 84 GLY A CA 1
ATOM 659 C C . GLY A 1 84 ? -10.833 7.002 10.666 1.00 80.50 84 GLY A C 1
ATOM 660 O O . GLY A 1 84 ? -11.815 7.175 11.395 1.00 80.50 84 GLY A O 1
ATOM 661 N N . THR A 1 85 ? -9.588 6.911 11.140 1.00 78.06 85 THR A N 1
ATOM 662 C CA . THR A 1 85 ? -9.272 6.971 12.574 1.00 78.06 85 THR A CA 1
ATOM 663 C C . THR A 1 85 ? -9.510 8.377 13.136 1.00 78.06 85 THR A C 1
ATOM 665 O O . THR A 1 85 ? -10.172 8.512 14.167 1.00 78.06 85 THR A O 1
ATOM 668 N N . VAL A 1 86 ? -9.048 9.428 12.443 1.00 78.38 86 VAL A N 1
ATOM 669 C CA . VAL A 1 86 ? -9.191 10.830 12.888 1.00 78.38 86 VAL A CA 1
ATOM 670 C C . VAL A 1 86 ? -10.649 11.294 12.868 1.00 78.38 86 VAL A C 1
ATOM 672 O O . VAL A 1 86 ? -11.144 11.820 13.863 1.00 78.38 86 VAL A O 1
ATOM 675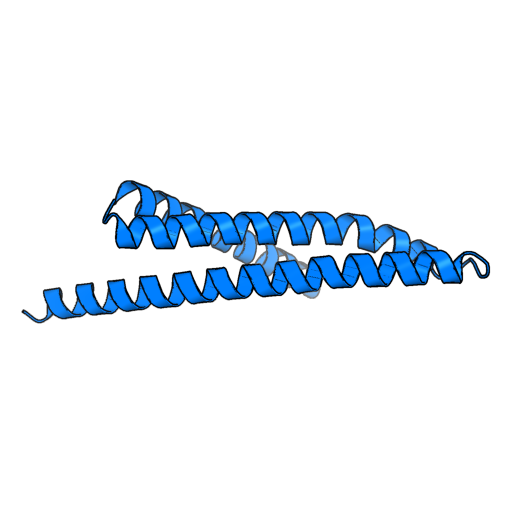 N N . LYS A 1 87 ? -11.373 11.078 11.759 1.00 77.00 87 LYS A N 1
ATOM 676 C CA . LYS A 1 87 ? -12.778 11.508 11.617 1.00 77.00 87 LYS A CA 1
ATOM 677 C C . LYS A 1 87 ? -13.766 10.599 12.345 1.00 77.00 87 LYS A C 1
ATOM 679 O O . LYS A 1 87 ? -14.966 10.859 12.303 1.00 77.00 87 LYS A O 1
ATOM 684 N N . ARG A 1 88 ? -13.281 9.528 12.988 1.00 75.88 88 ARG A N 1
ATOM 685 C CA . ARG A 1 88 ? -14.091 8.551 13.729 1.00 75.88 88 ARG A CA 1
ATOM 686 C C . ARG A 1 88 ? -15.253 7.997 12.889 1.00 75.88 88 ARG A C 1
ATOM 688 O O . ARG A 1 88 ? -16.309 7.655 13.419 1.00 75.88 88 ARG A O 1
ATOM 695 N N . ASN A 1 89 ? -15.055 7.934 11.571 1.00 80.31 89 ASN A N 1
ATOM 696 C CA . ASN A 1 89 ? -16.086 7.567 10.615 1.00 80.31 89 ASN A CA 1
ATOM 697 C C . ASN A 1 89 ? -15.997 6.066 10.328 1.00 80.31 89 ASN A C 1
ATOM 699 O O . ASN A 1 89 ? -15.072 5.601 9.659 1.00 80.31 89 ASN A O 1
ATOM 703 N N . LEU A 1 90 ? -16.981 5.323 10.837 1.00 77.75 90 LEU A N 1
ATOM 704 C CA . LEU A 1 90 ? -17.094 3.872 10.679 1.00 77.75 90 LEU A CA 1
ATOM 705 C C . LEU A 1 90 ? -17.093 3.434 9.212 1.00 77.75 90 LEU A C 1
ATOM 707 O O . LEU A 1 90 ? -16.532 2.387 8.909 1.00 77.75 90 LEU A O 1
ATOM 711 N N . LEU A 1 91 ? -17.655 4.237 8.303 1.00 84.12 91 LEU A N 1
ATOM 712 C CA . LEU A 1 91 ? -17.689 3.906 6.880 1.00 84.12 91 LEU A CA 1
ATOM 713 C C . LEU A 1 91 ? -16.279 3.913 6.273 1.00 84.12 91 LEU A C 1
ATOM 715 O O . LEU A 1 91 ? -15.913 2.968 5.585 1.00 84.12 91 LEU A O 1
ATOM 719 N N . LEU A 1 92 ? -15.461 4.934 6.565 1.00 82.44 92 LEU A N 1
ATOM 720 C CA . LEU A 1 92 ? -14.068 4.977 6.094 1.00 82.44 92 LEU A CA 1
ATOM 721 C C . LEU A 1 92 ? -13.246 3.826 6.679 1.00 82.44 92 LEU A C 1
ATOM 723 O O . LEU A 1 92 ? -12.430 3.237 5.977 1.00 82.44 92 LEU A O 1
ATOM 727 N N . LEU A 1 93 ? -13.477 3.492 7.951 1.00 81.19 93 LEU A N 1
ATOM 728 C CA . LEU A 1 93 ? -12.795 2.374 8.596 1.00 81.19 93 LEU A CA 1
ATOM 729 C C . LEU A 1 93 ? -13.208 1.024 7.985 1.00 81.19 93 LEU A C 1
ATOM 731 O O . LEU A 1 93 ? -12.363 0.145 7.834 1.00 81.19 93 LEU A O 1
ATOM 735 N N . ALA A 1 94 ? -14.476 0.874 7.591 1.00 84.69 94 ALA A N 1
ATOM 736 C CA . ALA A 1 94 ? -14.967 -0.305 6.884 1.00 84.69 94 ALA A CA 1
ATOM 737 C C . ALA A 1 94 ? -14.351 -0.427 5.481 1.00 84.69 94 ALA A C 1
ATOM 739 O O . ALA A 1 94 ? -13.901 -1.510 5.119 1.00 84.69 94 ALA A O 1
ATOM 740 N N . TRP A 1 95 ? -14.259 0.672 4.723 1.00 86.38 95 TRP A N 1
ATOM 741 C CA . TRP A 1 95 ? -13.562 0.696 3.429 1.00 86.38 95 TRP A CA 1
ATOM 742 C C . TRP A 1 95 ? -12.081 0.336 3.564 1.00 86.38 95 TRP A C 1
ATOM 744 O O . TRP A 1 95 ? -11.575 -0.473 2.789 1.00 86.38 95 TRP A O 1
ATOM 754 N N . TYR A 1 96 ? -11.405 0.880 4.577 1.00 86.31 96 TYR A N 1
ATOM 755 C CA . TYR A 1 96 ? -10.020 0.534 4.889 1.00 86.31 96 TYR A CA 1
ATOM 756 C C . TYR A 1 96 ? -9.871 -0.965 5.192 1.00 86.31 96 TYR A C 1
ATOM 758 O O . TYR A 1 96 ? -9.072 -1.648 4.552 1.00 86.31 96 TYR A O 1
ATOM 766 N N . PHE A 1 97 ? -10.689 -1.505 6.099 1.00 85.62 97 PHE A N 1
ATOM 767 C CA . PHE A 1 97 ? -10.662 -2.929 6.433 1.00 85.62 97 PHE A CA 1
ATOM 768 C C . PHE A 1 97 ? -10.964 -3.819 5.218 1.00 85.62 97 PHE A C 1
ATOM 770 O O . PHE A 1 97 ? -10.269 -4.806 4.994 1.00 85.62 97 PHE A O 1
ATOM 777 N N . GLY A 1 98 ? -11.948 -3.442 4.398 1.00 90.12 98 GLY A N 1
ATOM 778 C CA . GLY A 1 98 ? -12.267 -4.144 3.157 1.00 90.12 98 GLY A CA 1
ATOM 779 C C . GLY A 1 98 ? -11.096 -4.154 2.174 1.00 90.12 98 GLY A C 1
ATOM 780 O O . GLY A 1 98 ? -10.776 -5.204 1.625 1.00 90.12 98 GLY A O 1
ATOM 781 N N . SER A 1 99 ? -10.406 -3.021 2.000 1.00 88.88 99 SER A N 1
ATOM 782 C CA . SER A 1 99 ? -9.230 -2.946 1.122 1.00 88.88 99 SER A CA 1
ATOM 783 C C . SER A 1 99 ? -8.080 -3.840 1.599 1.00 88.88 99 SER A C 1
ATOM 785 O O . SER A 1 99 ? -7.497 -4.552 0.786 1.00 88.88 99 SER A O 1
ATOM 787 N N . LEU A 1 100 ? -7.814 -3.889 2.911 1.00 87.50 100 LEU A N 1
ATOM 788 C CA . LEU A 1 100 ? -6.819 -4.798 3.485 1.00 87.50 100 LEU A CA 1
ATOM 789 C C . LEU A 1 100 ? -7.188 -6.265 3.280 1.00 87.50 100 LEU A C 1
ATOM 791 O O . LEU A 1 100 ? -6.320 -7.072 2.969 1.00 87.50 100 LEU A O 1
ATOM 795 N N . LEU A 1 101 ? -8.466 -6.610 3.443 1.00 91.12 101 LEU A N 1
ATOM 796 C CA . LEU A 1 101 ? -8.936 -7.979 3.254 1.00 91.12 101 LEU A CA 1
ATOM 797 C C . LEU A 1 101 ? -8.739 -8.428 1.802 1.00 91.12 101 LEU A C 1
ATOM 799 O O . LEU A 1 101 ? -8.278 -9.539 1.569 1.00 91.12 101 LEU A O 1
ATOM 803 N N . VAL A 1 102 ? -9.016 -7.552 0.833 1.00 92.94 102 VAL A N 1
ATOM 804 C CA . VAL A 1 102 ? -8.762 -7.835 -0.588 1.00 92.94 102 VAL A CA 1
ATOM 805 C C . VAL A 1 102 ? -7.269 -8.027 -0.857 1.00 92.94 102 VAL A C 1
ATOM 807 O O . VAL A 1 102 ? -6.911 -9.005 -1.509 1.00 92.94 102 VAL A O 1
ATOM 810 N N . ILE A 1 103 ? -6.403 -7.149 -0.333 1.00 90.69 103 ILE A N 1
ATOM 811 C CA . ILE A 1 103 ? -4.941 -7.294 -0.465 1.00 90.69 103 ILE A CA 1
ATOM 812 C C . ILE A 1 103 ? -4.498 -8.644 0.107 1.00 90.69 103 ILE A C 1
ATOM 814 O O . ILE A 1 103 ? -3.835 -9.408 -0.584 1.00 90.69 103 ILE A O 1
ATOM 818 N N . PHE A 1 104 ? -4.946 -8.977 1.317 1.00 90.88 104 PHE A N 1
ATOM 819 C CA . PHE A 1 104 ? -4.615 -10.235 1.978 1.00 90.88 104 PHE A CA 1
ATOM 820 C C . PHE A 1 104 ? -5.083 -11.461 1.180 1.00 90.88 104 PHE A C 1
ATOM 822 O O . PHE A 1 104 ? -4.342 -12.430 1.045 1.00 90.88 104 PHE A O 1
ATOM 829 N N . CYS A 1 105 ? -6.287 -11.428 0.601 1.00 95.06 105 CYS A N 1
ATOM 830 C CA . CYS A 1 105 ? -6.767 -12.506 -0.264 1.00 95.06 105 CYS A CA 1
ATOM 831 C C . CYS A 1 105 ? -5.906 -12.672 -1.524 1.00 95.06 105 CYS A C 1
ATOM 833 O O . CYS A 1 105 ? -5.633 -13.803 -1.921 1.00 95.06 105 CYS A O 1
ATOM 835 N N . VAL A 1 106 ? -5.477 -11.568 -2.142 1.00 92.62 106 VAL A N 1
ATOM 836 C CA . VAL A 1 106 ? -4.584 -11.603 -3.310 1.00 92.62 106 VAL A CA 1
ATOM 837 C C . VAL A 1 106 ? -3.206 -12.140 -2.921 1.00 92.62 106 VAL A C 1
ATOM 839 O O . VAL A 1 106 ? -2.684 -13.008 -3.614 1.00 92.62 106 VAL A O 1
ATOM 842 N N . GLU A 1 107 ? -2.638 -11.693 -1.800 1.00 91.19 107 GLU A N 1
ATOM 843 C CA . GLU A 1 107 ? -1.357 -12.192 -1.285 1.00 91.19 107 GLU A CA 1
ATOM 844 C C . GLU A 1 107 ? -1.414 -13.689 -0.973 1.00 91.19 107 GLU A C 1
ATOM 846 O O . GLU A 1 107 ? -0.520 -14.432 -1.378 1.00 91.19 107 GLU A O 1
ATOM 851 N N . LEU A 1 108 ? -2.484 -14.154 -0.319 1.00 94.00 108 LEU A N 1
ATOM 852 C CA . LEU A 1 108 ? -2.693 -15.577 -0.058 1.00 94.00 108 LEU A CA 1
ATOM 853 C C . LEU A 1 108 ? -2.822 -16.382 -1.353 1.00 94.00 108 LEU A C 1
ATOM 855 O O . LEU A 1 108 ? -2.210 -17.441 -1.465 1.00 94.00 108 LEU A O 1
ATOM 859 N N . ALA A 1 109 ? -3.585 -15.893 -2.334 1.00 93.25 109 ALA A N 1
ATOM 860 C CA . ALA A 1 109 ? -3.734 -16.568 -3.620 1.00 93.25 109 ALA A CA 1
ATOM 861 C C . ALA A 1 109 ? -2.393 -16.670 -4.366 1.00 93.25 109 ALA A C 1
ATOM 863 O O . ALA A 1 109 ? -2.048 -17.745 -4.854 1.00 93.25 109 ALA A O 1
ATOM 864 N N . CYS A 1 110 ? -1.611 -15.586 -4.394 1.00 90.19 110 CYS A N 1
ATOM 865 C CA . CYS A 1 110 ? -0.260 -15.584 -4.958 1.00 90.19 110 CYS A CA 1
ATOM 866 C C . CYS A 1 110 ? 0.679 -16.542 -4.207 1.00 90.19 110 CYS A C 1
ATOM 868 O O . CYS A 1 110 ? 1.439 -17.274 -4.841 1.00 90.19 110 CYS A O 1
ATOM 870 N N . GLY A 1 111 ? 0.620 -16.567 -2.873 1.00 89.75 111 GLY A N 1
ATOM 871 C CA . GLY A 1 111 ? 1.436 -17.455 -2.043 1.00 89.75 111 GLY A CA 1
ATOM 872 C C . GLY A 1 111 ? 1.138 -18.934 -2.291 1.00 89.75 111 GLY A C 1
ATOM 873 O O . GLY A 1 111 ? 2.060 -19.716 -2.505 1.00 89.75 111 GLY A O 1
ATOM 874 N N . VAL A 1 112 ? -0.145 -19.306 -2.341 1.00 93.25 112 VAL A N 1
ATOM 875 C CA . VAL A 1 112 ? -0.573 -20.678 -2.662 1.00 93.25 112 VAL A CA 1
ATOM 876 C C . VAL A 1 112 ? -0.161 -21.063 -4.082 1.00 93.25 112 VAL A C 1
ATOM 878 O O . VAL A 1 112 ? 0.368 -22.151 -4.282 1.00 93.25 112 VAL A O 1
ATOM 881 N N . TRP A 1 113 ? -0.348 -20.167 -5.057 1.00 89.56 113 TRP A N 1
ATOM 882 C CA . TRP A 1 113 ? 0.062 -20.422 -6.440 1.00 89.56 113 TRP A CA 1
ATOM 883 C C . TRP A 1 113 ? 1.567 -20.678 -6.556 1.00 89.56 113 TRP A C 1
ATOM 885 O O . TRP A 1 113 ? 1.986 -21.592 -7.259 1.00 89.56 113 TRP A O 1
ATOM 895 N N . THR A 1 114 ? 2.374 -19.888 -5.846 1.00 88.94 114 THR A N 1
ATOM 896 C CA . THR A 1 114 ? 3.837 -20.026 -5.856 1.00 88.94 114 THR A CA 1
ATOM 897 C C . THR A 1 114 ? 4.266 -21.348 -5.222 1.00 88.94 114 THR A C 1
ATOM 899 O O . THR A 1 114 ? 5.095 -22.049 -5.789 1.00 88.94 114 THR A O 1
ATOM 902 N N . TYR A 1 115 ? 3.648 -21.732 -4.100 1.00 82.06 115 TYR A N 1
ATOM 903 C CA . TYR A 1 115 ? 3.941 -22.994 -3.418 1.00 82.06 115 TYR A CA 1
ATOM 904 C C . TYR A 1 115 ? 3.645 -24.227 -4.287 1.00 82.06 115 TYR A C 1
ATOM 906 O O . TYR A 1 115 ? 4.450 -25.153 -4.348 1.00 82.06 115 TYR A O 1
ATOM 914 N N . GLU A 1 116 ? 2.516 -24.230 -5.002 1.00 78.56 116 GLU A N 1
ATOM 915 C CA . GLU A 1 116 ? 2.175 -25.304 -5.947 1.00 78.56 116 GLU A CA 1
ATOM 916 C C . GLU A 1 116 ? 3.176 -25.384 -7.109 1.00 78.56 116 GLU A C 1
ATOM 918 O O . GLU A 1 116 ? 3.484 -26.472 -7.592 1.00 78.56 116 GLU A O 1
ATOM 923 N N . GLN A 1 117 ? 3.713 -24.239 -7.542 1.00 77.94 117 GLN A N 1
ATOM 924 C CA . GLN A 1 117 ? 4.703 -24.174 -8.613 1.00 77.94 117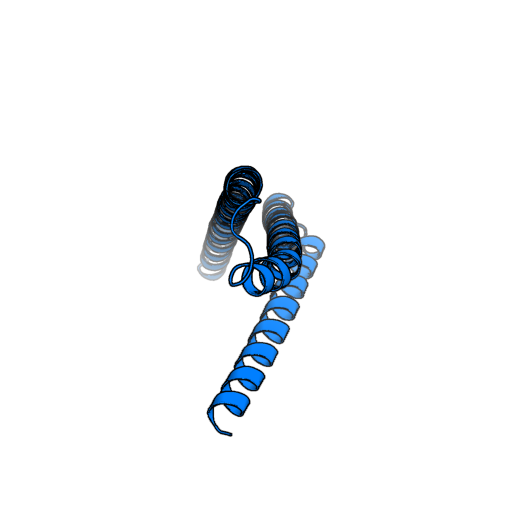 GLN A CA 1
ATOM 925 C C . GLN A 1 117 ? 6.085 -24.691 -8.184 1.00 77.94 117 GLN A C 1
ATOM 927 O O . GLN A 1 117 ? 6.808 -25.221 -9.018 1.00 77.94 117 GLN A O 1
ATOM 932 N N . GLU A 1 118 ? 6.453 -24.561 -6.905 1.00 67.25 118 GLU A N 1
ATOM 933 C CA . GLU A 1 118 ? 7.696 -25.125 -6.349 1.00 67.25 118 GLU A CA 1
ATOM 934 C C . GLU A 1 118 ? 7.626 -26.649 -6.140 1.00 67.25 118 GLU A C 1
ATOM 936 O O . GLU A 1 118 ? 8.664 -27.300 -6.009 1.00 67.25 118 GLU A O 1
ATOM 941 N N . LEU A 1 119 ? 6.421 -27.227 -6.097 1.00 59.06 119 LEU A N 1
ATOM 942 C CA . LEU A 1 119 ? 6.204 -28.665 -5.906 1.00 59.06 119 LEU A CA 1
ATOM 943 C C . LEU A 1 119 ? 6.175 -29.464 -7.230 1.00 59.06 119 LEU A C 1
ATOM 945 O O . LEU A 1 119 ? 6.218 -30.696 -7.187 1.00 59.06 119 LEU A O 1
ATOM 949 N N . MET A 1 120 ? 6.072 -28.786 -8.381 1.00 52.12 120 MET A N 1
ATOM 950 C CA . MET A 1 120 ? 5.962 -29.383 -9.724 1.00 52.12 120 MET A CA 1
ATOM 951 C C . MET A 1 120 ? 7.297 -29.362 -10.472 1.00 52.12 120 MET A C 1
ATOM 953 O O . MET A 1 120 ? 7.645 -30.416 -11.052 1.00 52.12 120 MET A O 1
#

pLDDT: mean 78.75, std 11.95, range [49.97, 95.06]

Organism: Pan troglodytes (NCBI:txid9598)

InterPro domains:
  IPR018499 Tetraspanin/Peripherin [PF00335] (10-115)
  IPR018499 Tetraspanin/Peripherin [PTHR19282] (15-115)
  IPR018503 Tetraspanin, conserved site [PS00421] (71-93)

=== Feature glossary ===
The record interleaves many kinds of information about one protein. Here is each kind framed as the question it answers.

Q: What does the local fold look like, residue by residue?
A: The Foldseek 3Di string encodes local tertiary geometry as a 20-letter alphabet — one character per residue — derived from the relative positions of nearby Cα atoms. Unlike the amino-acid sequence, 3Di is a direct function of the 3D structure, so two proteins with the same fold have similar 3Di strings even at low sequence identity.

Q: Which residues are in helices, strands, or loops?
A: The SS8 string is DSSP's per-residue secondary-structure call. α-helix (H) means an i→i+4 H-bond ladder; β-strand (E) means the residue participates in a β-sheet; 3₁₀ (G) and π (I) are tighter and wider helices; T/S are turns/bends; '-' is loop.

Q: How big and how compact is the whole molecule?
A: Radius of gyration (Rg) is the root-mean-square distance of Cα atoms from their centroid — a single number for overall size and compactness. A globular domain of N residues has Rg ≈ 2.2·N^0.38 Å; an extended or disordered chain has a much larger Rg. The Cα contact count is the number of residue pairs whose Cα atoms are within 8 Å and are more than four positions apart in sequence — a standard proxy for tertiary packing density. The bounding box is the smallest axis-aligned box enclosing all Cα atoms.

Q: Where is each backbone atom in 3D?
A: Structure coordinates are given as an mmCIF _atom_site loop: one row per atom with element, residue name, chain id, sequence number, and x/y/z position in Å. Only the four main-chain atoms per residue are included here; side chains are omitted to keep the record compact.

Q: What is the amino-acid chain?
A: Primary structure: the covalent order of the twenty standard amino acids along the backbone. Two proteins with the same sequence will (almost always) fold to the same structure; two with 30% identity often share a fold but not the details.

Q: What if only a Cα trace is available?
A: Three-state secondary structure (P-SEA) collapses the eight DSSP classes into helix (a), strand (b), and coil (c). P-SEA assigns these from Cα geometry alone — distances and angles — without requiring backbone oxygens, so it works on any Cα trace.

Q: What family and function is it annotated with?
A: Database cross-references. InterPro integrates a dozen domain/family signature databases into unified entries with residue-range hits. GO terms attach function/process/location labels with evidence codes. CATH codes position the fold in a four-level structural taxonomy. Organism is the NCBI-taxonomy species name.

Q: How confident is the AlphaFold model at each residue?
A: pLDDT is the predicted lDDT-Cα score: AlphaFold's confidence that the local environment of each residue (all inter-atomic distances within 15 Å) is correctly placed. It is a per-residue number between 0 and 100, with higher meaning more reliable.

Q: How mobile is each atom in the crystal?
A: B-factor (Debye–Waller factor) reflects atomic displacement in the crystal lattice. It is an experimental observable (units Å²), not a prediction; low values mean the atom is pinned down, high values mean it moves or is heterogeneous across the crystal.

Q: Which residues are buried vs exposed?
A: SASA measures how much of the protein is reachable by solvent. It is computed by rolling a water-sized probe over the atomic surface and summing the exposed area (Å²). Per-residue SASA distinguishes core (buried, low SASA) from surface (exposed, high SASA) residues; total SASA is a whole-molecule size measure.

Q: What do the dia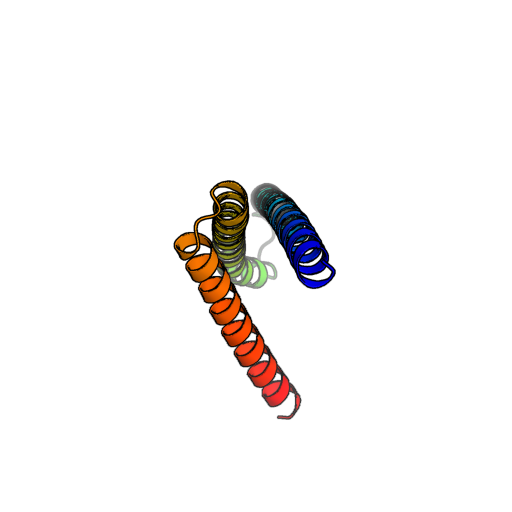gnostic plots show?
A: Plot images: a contact map (which residues are close in 3D, as an N×N binary image), a Ramachandran scatter (backbone torsion angles, revealing secondary-structure composition at a glance), and — for AlphaFold structures — a PAE heatmap (pairwise prediction confidence).

Q: What known structures does this most resemble?
A: The Foldseek neighbor list gives the closest experimentally determined structures in the PDB, ranked by structural alignment. TM-score near 1 means near-identical fold; near 0.3 means only rough topology match. This is how one finds what a novel AlphaFold prediction most resembles in the solved-structure universe.

Q: Are the domains correctly placed relative to each other?
A: Predicted aligned error is AlphaFold's pairwise confidence. Unlike pLDDT (per-residue), PAE is per-residue-pair and captures whether two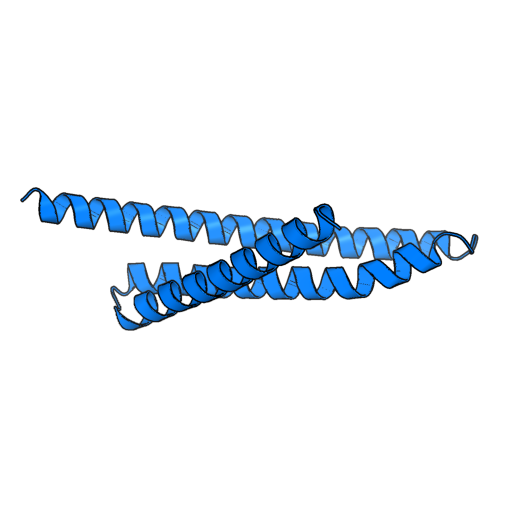 parts of the structure are correctly placed relative to each other. Units are ångströms of expected positional error.

Q: What do the rendered images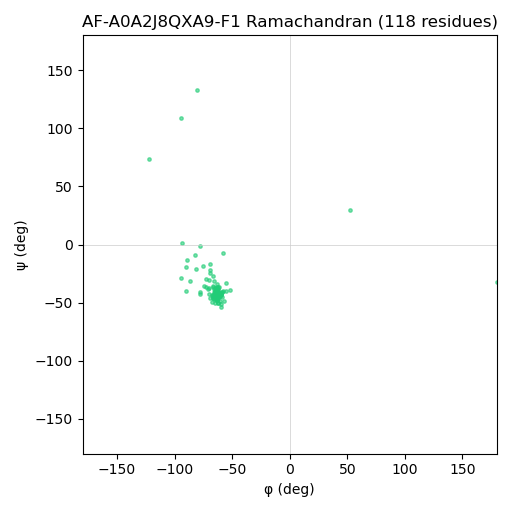 show?
A: Structure images are PyMOL renders from six orthogonal camera directions. Cartoon representation draws helices as coils and strands as arrows; sticks shows the backbone as bonds; surface shows the solvent-excluded envelope. Rainbow coloring maps sequence position to hue (blue→red, N→C); chain coloring assigns a distinct color per polypeptide.

Q: What are the backbone torsion angles?
A: φ (phi) and ψ (psi) are the two rotatable backbone dihedrals per residue: φ is the C(i-1)–N–Cα–C torsion, ψ is the N–Cα–C–N(i+1) torsion, both in degrees on (−180°, 180°]. α-helical residues cluster near (−60°, −45°); β-strand residues near (−120°, +130°). A Ramachandran plot is simply a scatter of (φ, ψ) for every residue.